Protein AF-A0A257WWU9-F1 (afdb_monomer_lite)

Structure (mmCIF, N/CA/C/O backbone):
data_AF-A0A257WWU9-F1
#
_entry.id   AF-A0A257WWU9-F1
#
loop_
_atom_site.group_PDB
_atom_site.id
_atom_site.type_symbol
_atom_site.label_atom_id
_atom_site.label_alt_id
_atom_site.label_comp_id
_atom_site.label_asym_id
_atom_site.label_entity_id
_atom_site.label_seq_id
_atom_site.pdbx_PDB_ins_code
_atom_site.Cartn_x
_atom_site.Cartn_y
_atom_site.Cartn_z
_atom_site.occupancy
_atom_site.B_iso_or_equiv
_atom_site.auth_seq_id
_atom_site.auth_comp_id
_atom_site.auth_asym_id
_atom_site.auth_atom_id
_atom_site.pdbx_PDB_model_num
ATOM 1 N N . MET A 1 1 ? -2.882 18.630 -18.045 1.00 43.03 1 MET A N 1
ATOM 2 C CA . MET A 1 1 ? -3.876 18.433 -16.973 1.00 43.03 1 MET A CA 1
ATOM 3 C C . MET A 1 1 ? -3.086 18.111 -15.724 1.00 43.03 1 MET A C 1
ATOM 5 O O . MET A 1 1 ? -2.115 17.378 -15.850 1.00 43.03 1 MET A O 1
ATOM 9 N N . THR A 1 2 ? -3.405 18.714 -14.583 1.00 52.34 2 THR A N 1
ATOM 10 C CA . THR A 1 2 ? -2.764 18.348 -13.314 1.00 52.34 2 THR A CA 1
ATOM 11 C C . THR A 1 2 ? -3.145 16.906 -13.007 1.00 52.34 2 THR A C 1
ATOM 13 O O . THR A 1 2 ? -4.318 16.557 -13.137 1.00 52.34 2 THR A O 1
ATOM 16 N N . LYS A 1 3 ? -2.165 16.064 -12.690 1.00 63.16 3 LYS A N 1
ATOM 17 C CA . LYS A 1 3 ? -2.404 14.690 -12.260 1.00 63.16 3 LYS A CA 1
ATOM 18 C C . LYS A 1 3 ? -3.310 14.702 -11.019 1.00 63.16 3 LYS A C 1
ATOM 20 O O . LYS A 1 3 ? -3.065 15.482 -10.101 1.00 63.16 3 LYS A O 1
ATOM 25 N N . THR A 1 4 ? -4.341 13.860 -10.994 1.00 73.44 4 THR A N 1
ATOM 26 C CA . THR A 1 4 ? -5.108 13.589 -9.770 1.00 73.44 4 THR A CA 1
ATOM 27 C C . THR A 1 4 ? -4.423 12.426 -9.066 1.00 73.44 4 THR A C 1
ATOM 29 O O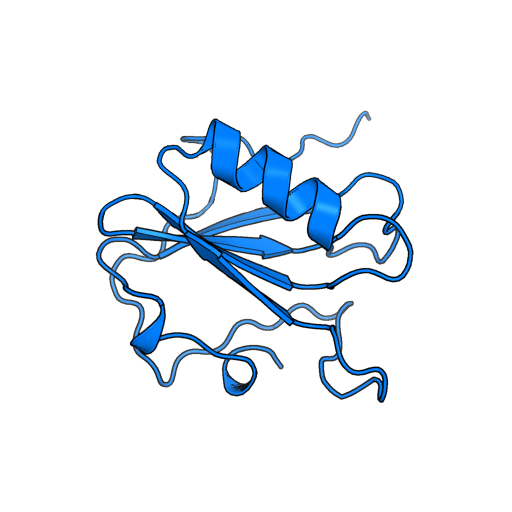 . THR A 1 4 ? -4.315 11.352 -9.652 1.00 73.44 4 THR A O 1
ATOM 32 N N . GLY A 1 5 ? -3.878 12.670 -7.875 1.00 82.69 5 GLY A N 1
ATOM 33 C CA . GLY A 1 5 ? -3.284 11.623 -7.043 1.00 82.69 5 GLY A CA 1
ATOM 34 C C . GLY A 1 5 ? -4.341 10.807 -6.285 1.00 82.69 5 GLY A C 1
ATOM 35 O O . GLY A 1 5 ? -5.539 11.083 -6.422 1.00 82.69 5 GLY A O 1
ATOM 36 N N . PRO A 1 6 ? -3.899 9.845 -5.460 1.00 91.75 6 PRO A N 1
ATOM 37 C CA . PRO A 1 6 ? -4.780 9.001 -4.658 1.00 91.75 6 PRO A CA 1
ATOM 38 C C . PRO A 1 6 ? -5.780 9.818 -3.840 1.00 91.75 6 PRO A C 1
ATOM 40 O O . PRO A 1 6 ? -5.406 10.808 -3.202 1.00 91.75 6 PRO A O 1
ATOM 43 N N . THR A 1 7 ? -7.047 9.410 -3.840 1.00 92.56 7 THR A N 1
ATOM 44 C CA . THR A 1 7 ? -8.127 10.140 -3.159 1.00 92.56 7 THR A CA 1
ATOM 45 C C . THR A 1 7 ? -9.115 9.156 -2.550 1.00 92.56 7 THR A C 1
ATOM 47 O O . THR A 1 7 ? -9.828 8.462 -3.270 1.00 92.56 7 THR A O 1
ATOM 50 N N . GLU A 1 8 ? -9.219 9.178 -1.218 1.00 91.00 8 GLU A N 1
ATOM 51 C CA . GLU A 1 8 ? -10.108 8.291 -0.465 1.00 91.00 8 GLU A CA 1
ATOM 52 C C . GLU A 1 8 ? -11.537 8.297 -1.034 1.00 91.00 8 GLU A C 1
ATOM 54 O O . GLU A 1 8 ? -12.148 9.351 -1.241 1.00 91.00 8 GLU A O 1
ATOM 59 N N . GLY A 1 9 ? -12.071 7.104 -1.298 1.00 90.38 9 GLY A N 1
ATOM 60 C CA . GLY A 1 9 ? -13.400 6.914 -1.885 1.00 90.38 9 GLY A CA 1
ATOM 61 C C . GLY A 1 9 ? -13.469 7.067 -3.411 1.00 90.38 9 GLY A C 1
ATOM 62 O O . GLY A 1 9 ? -14.560 6.939 -3.970 1.00 90.38 9 GLY A O 1
ATOM 63 N N . GLN A 1 10 ? -12.347 7.335 -4.085 1.00 90.88 10 GLN A N 1
ATOM 64 C CA . GLN A 1 10 ? -12.223 7.317 -5.551 1.00 90.88 10 GLN A CA 1
ATOM 65 C C . GLN A 1 10 ? -11.259 6.236 -6.059 1.00 90.88 10 GLN A C 1
ATOM 67 O O . GLN A 1 10 ? -11.249 5.968 -7.259 1.00 90.88 10 GLN A O 1
ATOM 72 N N . ASP A 1 11 ? -10.467 5.648 -5.164 1.00 92.62 11 ASP A N 1
ATOM 73 C CA . ASP A 1 11 ? -9.507 4.589 -5.465 1.00 92.62 11 ASP A CA 1
ATOM 74 C C . ASP A 1 11 ? -10.202 3.239 -5.726 1.00 92.62 11 ASP A C 1
ATOM 76 O O . ASP A 1 11 ? -11.327 2.998 -5.273 1.00 92.62 11 ASP A O 1
ATOM 80 N N . ASP A 1 12 ? -9.520 2.342 -6.442 1.00 94.38 12 ASP A N 1
ATOM 81 C CA . ASP A 1 12 ? -10.019 0.988 -6.692 1.00 94.38 12 ASP A CA 1
ATOM 82 C C . ASP A 1 12 ? -10.043 0.163 -5.396 1.00 94.38 12 ASP A C 1
ATOM 84 O O . ASP A 1 12 ? -9.167 0.296 -4.538 1.00 94.38 12 ASP A O 1
ATOM 88 N N . VAL A 1 13 ? -11.038 -0.722 -5.267 1.00 97.12 13 VAL A N 1
ATOM 89 C CA . VAL A 1 13 ? -11.215 -1.595 -4.097 1.00 97.12 13 VAL A CA 1
ATOM 90 C C . VAL A 1 13 ? -11.301 -3.052 -4.538 1.00 97.12 13 VAL A C 1
ATOM 92 O O . VAL A 1 13 ? -12.190 -3.421 -5.308 1.00 97.12 13 VAL A O 1
ATOM 95 N N . ILE A 1 14 ? -10.406 -3.881 -4.010 1.00 97.62 14 ILE A N 1
ATOM 96 C CA . ILE A 1 14 ? -10.410 -5.337 -4.159 1.00 97.62 14 ILE A CA 1
ATOM 97 C C . ILE A 1 14 ? -11.049 -5.930 -2.900 1.00 97.62 14 ILE A C 1
ATOM 99 O O . ILE A 1 14 ? -10.645 -5.606 -1.785 1.00 97.62 14 ILE A O 1
ATOM 103 N N . LEU A 1 15 ? -12.078 -6.761 -3.079 1.00 97.94 15 LEU A N 1
ATOM 104 C CA . LEU A 1 15 ? -12.888 -7.312 -1.981 1.00 97.94 15 LEU A CA 1
ATOM 105 C C . LEU A 1 15 ? -12.516 -8.756 -1.613 1.00 97.94 15 LEU A C 1
ATOM 107 O O . LEU A 1 15 ? -13.021 -9.280 -0.622 1.00 97.94 15 LEU A O 1
ATOM 111 N N . ASP A 1 16 ? -11.706 -9.407 -2.440 1.00 97.12 16 ASP A N 1
ATOM 112 C CA . ASP A 1 16 ? -11.422 -10.840 -2.413 1.00 97.12 16 ASP A CA 1
ATOM 113 C C . ASP A 1 16 ? -9.930 -11.146 -2.602 1.00 97.12 16 ASP A C 1
ATOM 115 O O . ASP A 1 16 ? -9.587 -12.199 -3.124 1.00 97.12 16 ASP A O 1
ATOM 119 N N . TRP A 1 17 ? -9.054 -10.232 -2.169 1.00 97.56 17 TRP A N 1
ATOM 120 C CA . TRP A 1 17 ? -7.606 -10.427 -2.247 1.00 97.56 17 TRP A CA 1
ATOM 121 C C . TRP A 1 17 ? -7.164 -11.692 -1.505 1.00 97.56 17 TRP A C 1
ATOM 123 O O . TRP A 1 17 ? -7.517 -11.898 -0.340 1.00 97.56 17 TRP A O 1
ATOM 133 N N . GLU A 1 18 ? -6.320 -12.490 -2.152 1.00 96.62 18 GLU A N 1
ATOM 134 C CA . GLU A 1 18 ? -5.647 -13.647 -1.570 1.00 96.62 18 GLU A CA 1
ATOM 135 C C . GLU A 1 18 ? -4.120 -13.493 -1.653 1.00 96.62 18 GLU A C 1
ATOM 137 O O . GLU A 1 18 ? -3.579 -12.882 -2.568 1.00 96.62 18 GLU A O 1
ATOM 142 N N . ALA A 1 19 ? -3.377 -14.131 -0.741 1.00 95.31 19 ALA A N 1
ATOM 143 C CA . ALA A 1 19 ? -1.910 -14.029 -0.699 1.00 95.31 19 ALA A CA 1
ATOM 144 C C . ALA A 1 19 ? -1.186 -14.506 -1.979 1.00 95.31 19 ALA A C 1
ATOM 146 O O . ALA A 1 19 ? 0.003 -14.237 -2.153 1.00 95.31 19 ALA A O 1
ATOM 147 N N . GLY A 1 20 ? -1.879 -15.236 -2.860 1.00 94.12 20 GLY A N 1
ATOM 148 C CA . GLY A 1 20 ? -1.371 -15.658 -4.167 1.00 94.12 20 GLY A CA 1
ATOM 149 C C . GLY A 1 20 ? -1.614 -14.660 -5.304 1.00 94.12 20 GLY A C 1
ATOM 150 O O . GLY A 1 20 ? -1.087 -14.877 -6.398 1.00 94.12 20 GLY A O 1
ATOM 151 N N . ASP A 1 21 ? -2.391 -13.601 -5.070 1.00 96.31 21 ASP A N 1
ATOM 152 C CA . ASP A 1 21 ? -2.726 -12.603 -6.083 1.00 96.31 21 ASP A CA 1
ATOM 153 C C . ASP A 1 21 ? -1.536 -11.71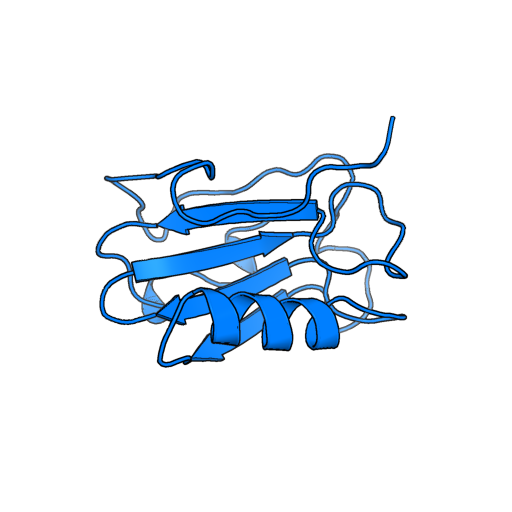0 -6.423 1.00 96.31 21 ASP A C 1
ATOM 155 O O . ASP A 1 21 ? -0.560 -11.597 -5.676 1.00 96.31 21 ASP A O 1
ATOM 159 N N . GLN A 1 22 ? -1.590 -11.087 -7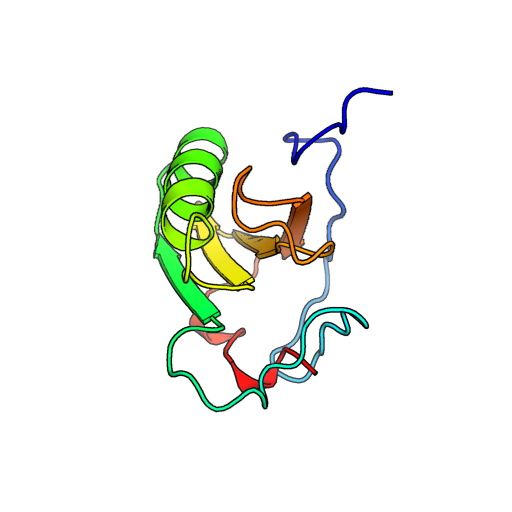.600 1.00 92.25 22 GLN A N 1
ATOM 160 C CA . GLN A 1 22 ? -0.489 -10.283 -8.112 1.00 92.25 22 GLN A CA 1
ATOM 161 C C . GLN A 1 22 ? -0.960 -8.949 -8.680 1.00 92.25 22 GLN A C 1
ATOM 163 O O . GLN A 1 22 ? -1.918 -8.874 -9.451 1.00 92.25 22 GLN A O 1
ATOM 168 N N . PHE A 1 23 ? -0.194 -7.910 -8.373 1.00 88.19 23 PHE A N 1
ATOM 169 C CA . PHE A 1 23 ? -0.204 -6.633 -9.056 1.00 88.19 23 PHE A CA 1
ATOM 170 C C . PHE A 1 23 ? 0.831 -6.621 -10.176 1.00 88.19 23 PHE A C 1
ATOM 172 O O . PHE A 1 23 ? 2.004 -6.915 -9.960 1.00 88.19 23 PHE A O 1
ATOM 179 N N . ASN A 1 24 ? 0.405 -6.202 -11.365 1.00 85.44 24 ASN A N 1
ATOM 180 C CA . ASN A 1 24 ? 1.294 -5.926 -12.486 1.00 85.44 24 ASN A CA 1
ATOM 181 C C . ASN A 1 24 ? 1.187 -4.450 -12.853 1.00 85.44 24 ASN A C 1
ATOM 183 O O . ASN A 1 24 ? 0.148 -3.995 -13.341 1.00 85.44 24 ASN A O 1
ATOM 187 N N . PHE A 1 25 ? 2.289 -3.730 -12.666 1.00 76.38 25 PHE A N 1
ATOM 188 C CA . PHE A 1 25 ? 2.436 -2.367 -13.145 1.00 76.38 25 PHE A CA 1
ATOM 189 C C . PHE A 1 25 ? 3.560 -2.347 -14.184 1.00 76.38 25 PHE A C 1
ATOM 191 O O . PHE A 1 25 ? 4.730 -2.410 -13.812 1.00 76.38 25 PHE A O 1
ATOM 198 N N . PRO A 1 26 ? 3.252 -2.200 -15.490 1.00 70.94 26 PRO A N 1
ATOM 199 C CA . PRO A 1 26 ? 4.234 -2.359 -16.570 1.00 70.94 26 PRO A CA 1
ATOM 200 C C . PRO A 1 26 ? 5.474 -1.459 -16.473 1.00 70.94 26 PRO A C 1
ATOM 202 O O . PRO A 1 26 ? 6.470 -1.692 -17.155 1.00 70.94 26 PRO A O 1
ATOM 205 N N . GLN A 1 27 ? 5.389 -0.395 -15.676 1.00 66.44 27 GLN A N 1
ATOM 206 C CA . GLN A 1 27 ? 6.431 0.614 -15.508 1.00 66.44 27 GLN A CA 1
ATOM 207 C C . GLN A 1 27 ? 7.329 0.347 -14.289 1.00 66.44 27 GLN A C 1
ATOM 209 O O . GLN A 1 27 ? 8.346 1.018 -14.121 1.00 66.44 27 GLN A O 1
ATOM 214 N N . VAL A 1 28 ? 6.997 -0.649 -13.461 1.00 62.88 28 VAL A N 1
ATOM 215 C CA . VAL A 1 28 ? 7.660 -0.913 -12.186 1.00 62.88 28 VAL A CA 1
ATOM 216 C C . VAL A 1 28 ? 8.068 -2.382 -12.103 1.00 62.88 28 VAL A C 1
ATOM 218 O O . VAL A 1 28 ? 7.270 -3.252 -11.780 1.00 62.88 28 VAL A O 1
ATOM 221 N N . SER A 1 29 ? 9.349 -2.668 -12.345 1.00 64.12 29 SER A N 1
ATOM 222 C CA . SER A 1 29 ? 9.898 -4.008 -12.117 1.00 64.12 29 SER A CA 1
ATOM 223 C C . SER A 1 29 ? 10.490 -4.119 -10.714 1.00 64.12 29 SER A C 1
ATOM 225 O O . SER A 1 29 ? 11.460 -3.425 -10.390 1.00 64.12 29 SER A O 1
ATOM 227 N N . ILE A 1 30 ? 9.984 -5.055 -9.904 1.00 59.75 30 ILE A N 1
ATOM 228 C CA . ILE A 1 30 ? 10.606 -5.387 -8.611 1.00 59.75 30 ILE A CA 1
ATOM 229 C C . ILE A 1 30 ? 12.000 -6.012 -8.754 1.00 59.75 30 ILE A C 1
ATOM 231 O O . ILE A 1 30 ? 12.788 -5.989 -7.812 1.00 59.75 30 ILE A O 1
ATOM 235 N N . TYR A 1 31 ? 12.342 -6.528 -9.938 1.00 58.09 31 TYR A N 1
ATOM 236 C CA . TYR A 1 31 ? 13.629 -7.173 -10.210 1.00 58.09 31 TYR A CA 1
ATOM 237 C C . TYR A 1 31 ? 14.755 -6.183 -10.550 1.00 58.09 31 TYR A C 1
ATOM 239 O O . TYR A 1 31 ? 15.884 -6.590 -10.835 1.00 58.09 31 TYR A O 1
ATOM 247 N N . SER A 1 32 ? 14.494 -4.875 -10.480 1.00 57.66 32 SER A N 1
ATOM 248 C CA . SER A 1 32 ? 15.515 -3.835 -10.615 1.00 57.66 32 SER A CA 1
ATOM 249 C C . SER A 1 32 ? 16.336 -3.681 -9.322 1.00 57.66 32 SER A C 1
ATOM 251 O O . SER A 1 32 ? 16.114 -2.738 -8.578 1.00 57.66 32 SER A O 1
ATOM 253 N N . ILE A 1 33 ? 17.257 -4.626 -9.079 1.00 45.00 33 ILE A N 1
ATOM 254 C CA . ILE A 1 33 ? 18.479 -4.712 -8.221 1.00 45.00 33 ILE A CA 1
ATOM 255 C C . ILE A 1 33 ? 18.814 -3.641 -7.137 1.00 45.00 33 ILE A C 1
ATOM 257 O O . ILE A 1 33 ? 19.966 -3.558 -6.707 1.00 45.00 33 ILE A O 1
ATOM 261 N N . LEU A 1 34 ? 17.886 -2.833 -6.629 1.00 52.41 34 LEU A N 1
ATOM 262 C CA . LEU A 1 34 ? 18.114 -1.919 -5.508 1.00 52.41 34 LEU A CA 1
ATOM 263 C C . LEU A 1 34 ? 17.055 -2.146 -4.417 1.00 52.41 34 LEU A C 1
ATOM 265 O O . LEU A 1 34 ? 15.873 -2.283 -4.719 1.00 52.41 34 LEU A O 1
ATOM 269 N N . PRO A 1 35 ? 17.472 -2.232 -3.142 1.00 51.47 35 PRO A N 1
ATOM 270 C CA . PRO A 1 35 ? 16.785 -3.014 -2.110 1.00 51.47 35 PRO A CA 1
ATOM 271 C C . PRO A 1 35 ? 15.512 -2.394 -1.507 1.00 51.47 35 PRO A C 1
ATOM 273 O O . PRO A 1 35 ? 15.175 -2.733 -0.380 1.00 51.47 35 PRO A O 1
ATOM 276 N N . MET A 1 36 ? 14.793 -1.498 -2.185 1.00 62.56 36 MET A N 1
ATOM 277 C CA . MET A 1 36 ? 13.633 -0.833 -1.570 1.00 62.56 36 MET A CA 1
ATOM 278 C C . MET A 1 36 ? 12.442 -0.637 -2.505 1.00 62.56 36 MET A C 1
ATOM 280 O O . MET A 1 36 ? 11.658 0.253 -2.245 1.00 62.56 36 MET A O 1
ATOM 284 N N . SER A 1 37 ? 12.234 -1.441 -3.557 1.00 78.06 37 SER A N 1
ATOM 285 C CA . SER A 1 37 ? 11.041 -1.291 -4.420 1.00 78.06 37 SER A CA 1
ATOM 286 C C . SER A 1 37 ? 9.705 -1.426 -3.674 1.00 78.06 37 SER A C 1
ATOM 288 O O . SER A 1 37 ? 8.688 -1.004 -4.213 1.00 78.06 37 SER A O 1
ATOM 290 N N . TYR A 1 38 ? 9.711 -1.973 -2.456 1.00 86.81 38 TYR A N 1
ATOM 291 C CA . TYR A 1 38 ? 8.539 -2.203 -1.624 1.00 86.81 38 TYR A CA 1
ATOM 292 C C . TYR A 1 38 ? 8.803 -1.810 -0.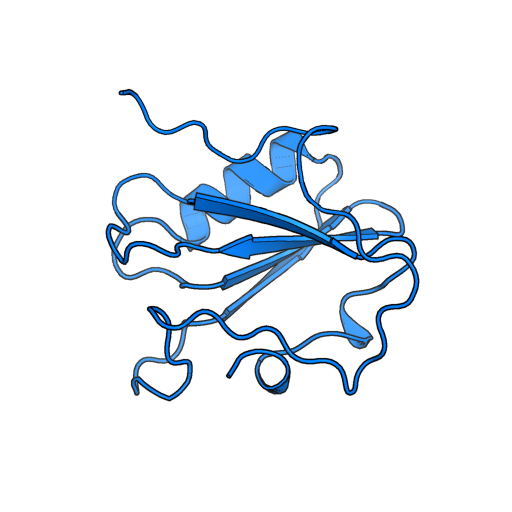164 1.00 86.81 38 TYR A C 1
ATOM 294 O O . TYR A 1 38 ? 9.906 -2.014 0.353 1.00 86.81 38 TYR A O 1
ATOM 302 N N . SER A 1 39 ? 7.792 -1.256 0.502 1.00 90.44 39 SER A N 1
ATOM 303 C CA . SER A 1 39 ? 7.827 -0.905 1.920 1.00 90.44 39 SER A CA 1
ATOM 304 C C . SER A 1 39 ? 6.466 -1.142 2.569 1.00 90.44 39 SER A C 1
ATOM 306 O O . SER A 1 39 ? 5.434 -0.957 1.932 1.00 90.44 39 SER A O 1
ATOM 308 N N . GLU A 1 40 ? 6.471 -1.511 3.846 1.00 94.56 40 GLU A N 1
ATOM 309 C CA . GLU A 1 40 ? 5.266 -1.753 4.636 1.00 94.56 40 GLU A CA 1
ATOM 310 C C . GLU A 1 40 ? 5.262 -0.908 5.906 1.00 94.56 40 GLU A C 1
ATOM 312 O O . GLU A 1 40 ? 6.305 -0.728 6.544 1.00 94.56 40 GLU A O 1
ATOM 317 N N . PHE A 1 41 ? 4.090 -0.414 6.301 1.00 96.94 41 PHE A N 1
ATOM 318 C CA . PHE A 1 41 ? 3.893 0.254 7.588 1.00 96.94 41 PHE A CA 1
ATOM 319 C C . PHE A 1 41 ? 2.418 0.214 8.028 1.00 96.94 41 PHE A C 1
ATOM 321 O O . PHE A 1 41 ? 1.541 -0.197 7.277 1.00 96.94 41 PHE A O 1
ATOM 328 N N . ALA A 1 42 ? 2.128 0.654 9.254 1.00 98.06 42 ALA A N 1
ATOM 329 C CA . ALA A 1 42 ? 0.761 0.833 9.751 1.00 98.06 42 ALA A CA 1
ATOM 330 C C . ALA A 1 42 ? 0.453 2.318 9.992 1.00 98.06 42 ALA A C 1
ATOM 332 O O . ALA A 1 42 ? 1.336 3.075 10.406 1.00 98.06 42 ALA A O 1
ATOM 333 N N . ALA A 1 43 ? -0.796 2.724 9.765 1.00 98.19 43 ALA A N 1
ATOM 334 C CA . ALA A 1 43 ? -1.299 4.072 10.015 1.00 98.19 43 ALA A CA 1
ATOM 335 C C . ALA A 1 43 ? -2.733 4.055 10.565 1.00 98.19 43 ALA A C 1
ATOM 337 O O . ALA A 1 43 ? -3.492 3.108 10.376 1.00 98.19 43 ALA A O 1
ATOM 338 N N . ASP A 1 44 ? -3.117 5.144 11.227 1.00 97.75 44 ASP A N 1
ATOM 339 C CA . ASP A 1 44 ? -4.420 5.299 11.878 1.00 97.75 44 ASP A CA 1
ATOM 340 C C . ASP A 1 44 ? -5.516 5.785 10.912 1.00 97.75 44 ASP A C 1
ATOM 342 O O . ASP A 1 44 ? -6.700 5.759 11.244 1.00 97.75 44 ASP A O 1
ATOM 346 N N . SER A 1 45 ? -5.142 6.285 9.729 1.00 97.75 45 SER A N 1
ATOM 347 C CA . SER A 1 45 ? -6.081 6.821 8.735 1.00 97.75 45 SER A CA 1
ATOM 348 C C . SER A 1 45 ? -5.504 6.810 7.321 1.00 97.75 45 SER A C 1
ATOM 350 O O . SER A 1 45 ? -4.284 6.852 7.148 1.00 97.75 45 SER A O 1
ATOM 352 N N . TYR A 1 46 ? -6.385 6.865 6.316 1.00 96.94 46 TYR A N 1
ATOM 353 C CA . TYR A 1 46 ? -6.007 7.018 4.909 1.00 96.94 46 TYR A CA 1
ATOM 354 C C . TYR A 1 46 ? -5.095 8.234 4.688 1.00 96.94 46 TYR A C 1
ATOM 356 O O . TYR A 1 46 ? -4.040 8.131 4.069 1.00 96.94 46 TYR A O 1
ATOM 364 N N . ALA A 1 47 ? -5.461 9.393 5.247 1.00 96.88 47 ALA A N 1
ATOM 365 C CA . ALA A 1 47 ? -4.698 10.630 5.072 1.00 96.88 47 ALA A CA 1
ATOM 366 C C . ALA A 1 47 ? -3.267 10.526 5.630 1.00 96.88 47 ALA A C 1
ATOM 368 O O . ALA A 1 47 ? -2.318 11.018 5.017 1.00 96.88 47 ALA A O 1
ATOM 369 N N . GLN A 1 48 ? -3.099 9.869 6.782 1.00 98.00 48 GLN A N 1
ATOM 370 C CA . GLN A 1 48 ? -1.777 9.607 7.349 1.00 98.00 48 GLN A CA 1
ATOM 371 C C . GLN A 1 48 ? -1.000 8.590 6.507 1.00 98.00 48 GLN A C 1
ATOM 373 O O . GLN A 1 48 ? 0.190 8.793 6.267 1.00 98.00 48 GLN A O 1
ATOM 378 N N . ALA A 1 49 ? -1.667 7.530 6.040 1.00 97.94 49 ALA A N 1
ATOM 379 C CA . ALA A 1 49 ? -1.064 6.523 5.178 1.00 97.94 49 ALA A CA 1
ATOM 380 C C . ALA A 1 49 ? -0.524 7.146 3.885 1.00 97.94 49 ALA A C 1
ATOM 382 O O . ALA A 1 49 ? 0.656 6.994 3.584 1.00 97.94 49 ALA A O 1
ATOM 383 N N . LEU A 1 50 ? -1.328 7.948 3.186 1.00 96.31 50 LEU A 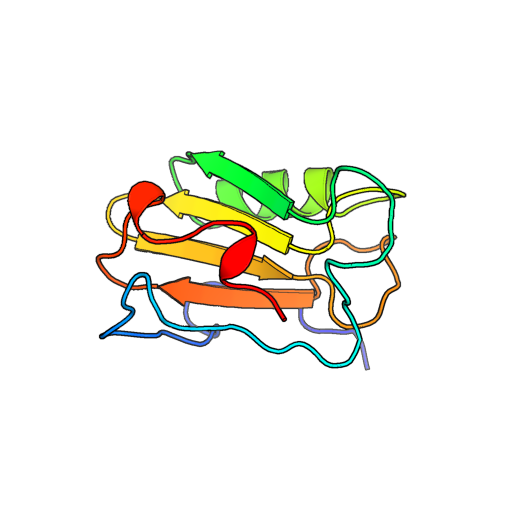N 1
ATOM 384 C CA . LEU A 1 50 ? -0.897 8.643 1.973 1.00 96.31 50 LEU A CA 1
ATOM 385 C C . LEU A 1 50 ? 0.304 9.567 2.231 1.00 96.31 50 LEU A C 1
ATOM 387 O O . LEU A 1 50 ? 1.250 9.595 1.446 1.00 96.31 50 LEU A O 1
ATOM 391 N N . ALA A 1 51 ? 0.311 10.303 3.347 1.00 95.38 51 ALA A N 1
ATOM 392 C CA . ALA A 1 51 ? 1.427 11.186 3.686 1.00 95.38 51 ALA A CA 1
ATOM 393 C C . ALA A 1 51 ? 2.747 10.419 3.899 1.00 95.38 51 ALA A C 1
ATOM 395 O O . ALA A 1 51 ? 3.790 10.861 3.416 1.00 95.38 51 ALA A O 1
ATOM 396 N N . ILE A 1 52 ? 2.706 9.276 4.591 1.00 95.44 52 ILE A N 1
ATOM 397 C CA . ILE A 1 52 ? 3.883 8.425 4.830 1.00 95.44 52 ILE A CA 1
ATOM 3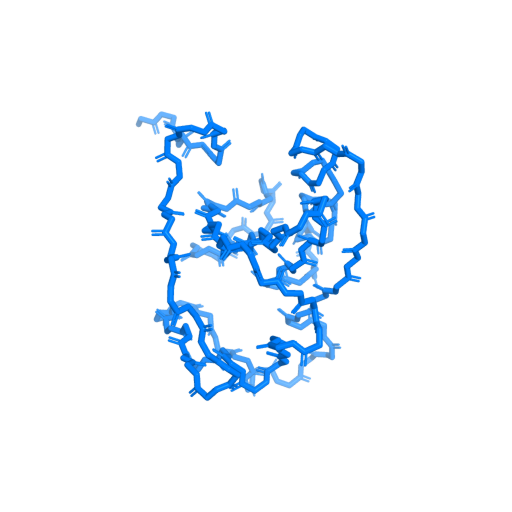98 C C . ILE A 1 52 ? 4.307 7.713 3.540 1.00 95.44 52 ILE A C 1
ATOM 400 O O . ILE A 1 52 ? 5.491 7.702 3.205 1.00 95.44 52 ILE A O 1
ATOM 404 N N . ALA A 1 53 ? 3.354 7.186 2.770 1.00 94.44 53 ALA A N 1
ATOM 405 C CA . ALA A 1 53 ? 3.626 6.538 1.491 1.00 94.44 53 ALA A CA 1
ATOM 406 C C . ALA A 1 53 ? 4.328 7.493 0.516 1.00 94.44 53 ALA A C 1
ATOM 408 O O . ALA A 1 53 ? 5.343 7.128 -0.071 1.00 94.44 53 ALA A O 1
ATOM 409 N N . ASN A 1 54 ? 3.879 8.748 0.425 1.00 92.94 54 ASN A N 1
ATOM 410 C CA . ASN A 1 54 ? 4.545 9.764 -0.391 1.00 92.94 54 ASN A CA 1
ATOM 411 C C . ASN A 1 54 ? 5.998 10.010 0.045 1.00 92.94 54 ASN A C 1
ATOM 413 O O . ASN A 1 54 ? 6.863 10.193 -0.807 1.00 92.94 54 ASN A O 1
ATOM 417 N N . GLN A 1 55 ? 6.298 9.973 1.349 1.00 91.69 55 GLN A N 1
ATOM 418 C CA . GLN A 1 55 ? 7.679 10.083 1.838 1.00 91.69 55 GLN A CA 1
ATOM 419 C C . GLN A 1 55 ? 8.522 8.871 1.433 1.00 91.69 55 GLN A C 1
ATOM 421 O O . GLN A 1 55 ? 9.666 9.041 1.017 1.00 91.69 55 GLN A O 1
ATOM 426 N N . HIS A 1 56 ? 7.954 7.667 1.536 1.00 90.19 56 HIS A N 1
ATOM 427 C CA . HIS A 1 56 ? 8.622 6.420 1.167 1.00 90.19 56 HIS A CA 1
ATOM 428 C C . HIS A 1 56 ? 8.867 6.313 -0.340 1.00 90.19 56 HIS A C 1
ATOM 430 O O . HIS A 1 56 ? 9.889 5.755 -0.730 1.00 90.19 56 HIS A O 1
ATOM 436 N N . ILE A 1 57 ? 7.967 6.850 -1.167 1.00 87.56 57 ILE A N 1
ATOM 437 C CA . ILE A 1 57 ? 8.076 6.837 -2.632 1.00 87.56 57 ILE A CA 1
ATOM 438 C C . ILE A 1 57 ? 9.014 7.936 -3.140 1.00 87.56 57 ILE A C 1
ATOM 440 O O . ILE A 1 57 ? 9.766 7.719 -4.091 1.00 87.56 57 ILE A O 1
ATOM 444 N N . SER A 1 58 ? 9.020 9.106 -2.492 1.00 83.25 58 SER A N 1
ATOM 445 C CA . SER A 1 58 ? 9.785 10.256 -2.976 1.00 83.25 58 SER A CA 1
ATOM 446 C C . SER A 1 58 ? 11.301 9.994 -3.100 1.00 83.25 58 SER A C 1
ATOM 448 O O . SER A 1 58 ? 11.922 9.360 -2.244 1.00 83.25 58 SER A O 1
ATOM 450 N N . GLY A 1 59 ? 11.939 10.524 -4.149 1.00 74.12 59 GLY A N 1
ATOM 451 C CA . GLY A 1 59 ? 13.392 10.430 -4.361 1.00 74.12 59 GLY A CA 1
ATOM 452 C C . GLY A 1 59 ? 13.842 9.069 -4.920 1.00 74.12 59 GLY A C 1
ATOM 453 O O . GLY A 1 59 ? 13.228 8.573 -5.854 1.00 74.12 59 GLY A O 1
ATOM 454 N N . PRO A 1 60 ? 14.926 8.434 -4.427 1.00 67.75 60 PRO A N 1
ATOM 455 C CA . PRO A 1 60 ? 15.289 7.060 -4.803 1.00 67.75 60 PRO A CA 1
ATOM 456 C C . PRO A 1 60 ? 14.465 6.003 -4.033 1.00 67.75 60 PRO A C 1
ATOM 458 O O . PRO A 1 60 ? 14.953 4.893 -3.813 1.00 67.75 60 PRO A O 1
ATOM 461 N N . GLY A 1 61 ? 13.282 6.387 -3.545 1.00 74.75 61 GLY A N 1
ATOM 462 C CA . GLY A 1 61 ? 12.436 5.617 -2.644 1.00 74.75 61 GLY A CA 1
ATOM 463 C C . GLY A 1 61 ? 11.748 4.413 -3.289 1.00 74.75 61 GLY A C 1
ATOM 464 O O . GLY A 1 61 ? 12.058 4.004 -4.414 1.00 74.75 61 GLY A O 1
ATOM 465 N N . ALA A 1 62 ? 10.817 3.830 -2.539 1.00 83.56 62 ALA A N 1
ATOM 466 C CA . ALA A 1 62 ? 10.058 2.667 -2.959 1.00 83.56 62 ALA A CA 1
ATOM 467 C C . ALA A 1 62 ? 9.164 2.950 -4.159 1.00 83.56 62 ALA A C 1
ATOM 469 O O . ALA A 1 62 ? 8.702 4.065 -4.359 1.00 83.56 62 ALA A O 1
ATOM 470 N N . ALA A 1 63 ? 8.927 1.926 -4.972 1.00 84.44 63 ALA A N 1
ATOM 471 C CA . ALA A 1 63 ? 7.949 2.027 -6.047 1.00 84.44 63 ALA A CA 1
ATOM 472 C C . ALA A 1 63 ? 6.544 1.659 -5.553 1.00 84.44 63 ALA A C 1
ATOM 474 O O . ALA A 1 63 ? 5.555 2.177 -6.061 1.00 84.44 63 ALA A O 1
ATOM 475 N N . TYR A 1 64 ? 6.486 0.807 -4.530 1.00 87.94 64 TYR A N 1
ATOM 476 C CA . TYR A 1 64 ? 5.278 0.327 -3.886 1.00 87.94 64 TYR A CA 1
ATOM 477 C C . TYR A 1 64 ? 5.359 0.527 -2.383 1.00 87.94 64 TYR A C 1
ATOM 479 O O . TYR A 1 64 ? 6.395 0.275 -1.760 1.00 87.94 64 TYR A O 1
ATOM 487 N N . VAL A 1 65 ? 4.247 0.923 -1.781 1.00 92.81 65 VAL A N 1
ATOM 488 C CA . VAL A 1 65 ? 4.132 1.002 -0.332 1.00 92.81 65 VAL A CA 1
ATOM 489 C C . VAL A 1 65 ? 2.781 0.457 0.097 1.00 92.81 65 VAL A C 1
ATOM 491 O O . VAL A 1 65 ? 1.753 0.974 -0.328 1.00 92.81 65 VAL A O 1
ATOM 494 N N . ALA A 1 66 ? 2.778 -0.568 0.944 1.00 95.88 66 ALA A N 1
ATOM 495 C CA . ALA A 1 66 ? 1.567 -1.102 1.552 1.00 95.88 66 ALA A CA 1
ATOM 496 C C . ALA A 1 66 ? 1.396 -0.548 2.973 1.00 95.88 66 ALA A C 1
ATOM 498 O O . ALA A 1 66 ? 2.317 -0.574 3.793 1.00 95.88 66 ALA A O 1
ATOM 499 N N . ALA A 1 67 ? 0.208 -0.034 3.269 1.00 98.31 67 ALA A N 1
ATOM 500 C CA . ALA A 1 67 ? -0.132 0.543 4.559 1.00 98.31 67 ALA A CA 1
ATOM 501 C C . ALA A 1 67 ? -1.308 -0.207 5.185 1.00 98.31 67 ALA A C 1
ATOM 503 O O . ALA A 1 67 ? -2.387 -0.236 4.599 1.00 98.31 67 ALA A O 1
ATOM 504 N N . GLN A 1 68 ? -1.144 -0.756 6.389 1.00 98.62 68 GLN A N 1
ATOM 505 C CA . GLN A 1 68 ? -2.292 -1.224 7.169 1.00 98.62 68 GLN A CA 1
ATOM 506 C C . GLN A 1 68 ? -3.046 -0.014 7.729 1.00 98.62 68 GLN A C 1
ATOM 508 O O . GLN A 1 68 ? -2.467 0.765 8.491 1.00 98.62 68 GLN A O 1
ATOM 513 N N . VAL A 1 69 ? -4.335 0.111 7.408 1.00 98.38 69 VAL A N 1
ATOM 514 C CA . VAL A 1 69 ? -5.251 1.095 7.998 1.00 98.38 69 VAL A CA 1
ATOM 515 C C . VAL A 1 69 ? -6.495 0.369 8.495 1.00 98.38 69 VAL A C 1
ATOM 517 O O . VAL A 1 69 ? -7.315 -0.111 7.719 1.00 98.38 69 VAL A O 1
ATOM 520 N N . GLY A 1 70 ? -6.646 0.269 9.816 1.00 97.38 70 GLY A N 1
ATOM 521 C CA . GLY A 1 70 ? -7.732 -0.514 10.403 1.00 97.38 70 GLY A CA 1
ATOM 522 C C . GLY A 1 70 ? -7.659 -1.985 9.980 1.00 97.38 70 GLY A C 1
ATOM 523 O O . GLY A 1 70 ? -6.684 -2.662 10.297 1.00 97.38 70 GLY A O 1
ATOM 524 N N . ALA A 1 71 ? -8.698 -2.469 9.298 1.00 97.25 71 ALA A N 1
ATOM 525 C CA . ALA A 1 71 ? -8.790 -3.844 8.800 1.00 97.25 71 ALA A CA 1
ATOM 526 C C . ALA A 1 71 ? -8.375 -3.995 7.327 1.00 97.25 71 ALA A C 1
ATOM 528 O O . ALA A 1 71 ? -8.423 -5.106 6.814 1.00 97.25 71 ALA A O 1
ATOM 529 N N . ASP A 1 72 ? -7.991 -2.900 6.671 1.00 98.38 72 ASP A N 1
ATOM 530 C CA . ASP A 1 72 ? -7.694 -2.873 5.243 1.00 98.38 72 ASP A CA 1
ATOM 531 C C . ASP A 1 72 ? -6.201 -2.617 5.016 1.00 98.38 72 ASP A C 1
ATOM 533 O O . ASP A 1 72 ? -5.526 -1.978 5.838 1.00 98.38 72 ASP A O 1
ATOM 537 N N . VAL A 1 73 ? -5.693 -3.075 3.874 1.00 98.44 73 VAL A N 1
ATOM 538 C CA . VAL A 1 73 ? -4.385 -2.667 3.354 1.00 98.44 73 VAL A CA 1
ATOM 539 C C . VAL A 1 73 ? -4.597 -1.699 2.202 1.00 98.44 73 VAL A C 1
ATOM 541 O O . VAL A 1 73 ? -5.394 -1.953 1.307 1.00 98.44 73 VAL A O 1
ATOM 544 N N . ILE A 1 74 ? -3.858 -0.595 2.190 1.00 98.25 74 ILE A N 1
ATOM 545 C CA . ILE A 1 74 ? -3.835 0.343 1.068 1.00 98.25 74 ILE A CA 1
ATOM 546 C C . ILE A 1 74 ? -2.476 0.237 0.388 1.00 98.25 74 ILE A C 1
ATOM 548 O O . ILE A 1 74 ? -1.443 0.459 1.022 1.00 98.25 74 ILE A O 1
ATOM 552 N N . VAL A 1 75 ? -2.477 -0.093 -0.899 1.00 95.69 75 VAL A N 1
ATOM 553 C CA . VAL A 1 75 ? -1.281 -0.171 -1.737 1.00 95.69 75 VAL A CA 1
ATOM 554 C C . VAL A 1 75 ? -1.146 1.124 -2.519 1.00 95.69 75 VAL A C 1
ATOM 556 O O . VAL A 1 75 ? -1.984 1.432 -3.359 1.00 95.69 75 VAL A O 1
ATOM 559 N N . PHE A 1 76 ? -0.075 1.864 -2.265 1.00 93.88 76 PHE A N 1
ATOM 560 C CA . PHE A 1 76 ? 0.314 3.058 -3.005 1.00 93.88 76 PHE A CA 1
ATOM 561 C C . PHE A 1 76 ? 1.425 2.712 -3.990 1.00 93.88 76 PHE A C 1
ATOM 563 O O . PHE A 1 76 ? 2.371 2.010 -3.623 1.00 93.88 76 PHE A O 1
ATOM 570 N N . ALA A 1 77 ? 1.344 3.221 -5.216 1.00 89.88 77 ALA A N 1
ATOM 571 C CA . ALA A 1 77 ? 2.356 2.958 -6.236 1.00 89.88 77 ALA A CA 1
ATOM 572 C C . ALA A 1 77 ? 2.721 4.220 -7.018 1.00 89.88 77 ALA A C 1
ATOM 574 O O . ALA A 1 77 ? 1.827 4.985 -7.377 1.00 89.88 77 ALA A O 1
ATOM 575 N N . ASP A 1 78 ? 4.007 4.409 -7.319 1.00 87.38 78 ASP A N 1
ATOM 576 C CA . ASP A 1 78 ? 4.465 5.266 -8.422 1.00 87.38 78 ASP A CA 1
ATOM 577 C C . ASP A 1 78 ? 4.447 4.433 -9.707 1.00 87.38 78 ASP A C 1
ATOM 579 O O . ASP A 1 78 ? 5.153 3.437 -9.833 1.00 87.38 78 ASP A O 1
ATOM 583 N N . THR A 1 79 ? 3.609 4.825 -10.657 1.00 82.56 79 THR A N 1
ATOM 584 C CA . THR A 1 79 ? 3.349 4.108 -11.908 1.00 82.56 79 THR A CA 1
ATOM 585 C C . THR A 1 79 ? 3.947 4.790 -13.125 1.00 82.56 79 THR A C 1
ATOM 587 O O . THR A 1 79 ? 3.811 4.244 -14.215 1.00 82.56 79 THR A O 1
ATOM 590 N N . ASN A 1 80 ? 4.552 5.967 -12.972 1.00 78.69 80 ASN A N 1
ATOM 591 C CA . ASN A 1 80 ? 5.077 6.783 -14.062 1.00 78.69 80 ASN A CA 1
ATOM 592 C C . ASN A 1 80 ? 6.614 6.935 -13.975 1.00 78.69 80 ASN A C 1
ATOM 594 O O . ASN A 1 80 ? 7.252 7.374 -14.937 1.00 78.69 80 ASN A O 1
ATOM 598 N N . GLY A 1 81 ? 7.208 6.524 -12.846 1.00 72.38 81 GLY A N 1
ATOM 599 C CA . GLY A 1 81 ? 8.648 6.511 -12.587 1.00 72.38 81 GLY A CA 1
ATOM 600 C C . GLY A 1 81 ? 9.231 7.871 -12.185 1.00 72.38 81 GLY A C 1
ATOM 601 O O . GLY A 1 81 ? 10.435 7.958 -11.904 1.00 72.38 81 GLY A O 1
ATOM 602 N N . ASP A 1 82 ? 8.408 8.920 -12.164 1.00 75.00 82 ASP A N 1
ATOM 603 C CA . ASP A 1 82 ? 8.689 10.242 -11.615 1.00 75.00 82 ASP A CA 1
ATOM 604 C C . ASP A 1 82 ? 8.485 10.202 -10.102 1.00 75.00 82 ASP A C 1
ATOM 606 O O . ASP A 1 82 ? 7.505 10.671 -9.540 1.00 75.00 82 ASP A O 1
ATOM 610 N N . ARG A 1 83 ? 9.493 9.682 -9.409 1.00 69.19 83 ARG A N 1
ATOM 611 C CA . ARG A 1 83 ? 9.509 9.608 -7.944 1.00 69.19 83 ARG A CA 1
ATOM 612 C C . ARG A 1 83 ? 9.557 10.982 -7.251 1.00 69.19 83 ARG A C 1
ATOM 614 O O . ARG A 1 83 ? 9.915 11.056 -6.078 1.00 69.19 83 ARG A O 1
ATOM 621 N N . SER A 1 84 ? 9.322 12.102 -7.937 1.00 74.62 84 SER A N 1
ATOM 622 C CA . SER A 1 84 ? 9.389 13.436 -7.325 1.00 74.62 84 SER A CA 1
ATOM 623 C C . SER A 1 84 ? 8.078 13.891 -6.679 1.00 74.62 84 SER A C 1
ATOM 625 O O . SER A 1 84 ? 8.124 14.766 -5.809 1.00 74.62 84 SER A O 1
ATOM 627 N N . ASP A 1 85 ? 6.941 13.286 -7.036 1.00 79.31 85 ASP A N 1
ATOM 628 C CA . ASP A 1 85 ? 5.609 13.711 -6.583 1.00 79.31 85 ASP A CA 1
ATOM 629 C C . ASP A 1 85 ? 4.839 12.674 -5.742 1.00 79.31 85 ASP A C 1
ATOM 631 O O . ASP A 1 85 ? 3.771 12.992 -5.216 1.00 79.31 85 ASP A O 1
ATOM 635 N N . GLY A 1 86 ? 5.431 11.503 -5.486 1.00 87.88 86 GLY A N 1
ATOM 636 C CA . GLY A 1 86 ? 4.904 10.502 -4.559 1.00 87.88 86 GLY A CA 1
ATOM 637 C C . GLY A 1 86 ? 4.052 9.443 -5.254 1.00 87.88 86 GLY A C 1
ATOM 638 O O . GLY A 1 86 ? 4.371 9.002 -6.351 1.00 87.88 86 GLY A O 1
ATOM 639 N N . ALA A 1 87 ? 3.007 8.971 -4.576 1.00 90.31 87 ALA A N 1
ATOM 640 C CA . ALA A 1 87 ? 2.135 7.932 -5.103 1.00 90.31 87 ALA A CA 1
ATOM 641 C C . ALA A 1 87 ? 1.286 8.450 -6.268 1.00 90.31 87 ALA A C 1
ATOM 643 O O . ALA A 1 87 ? 0.609 9.477 -6.174 1.00 90.31 87 ALA A O 1
ATOM 644 N N . ASP A 1 88 ? 1.246 7.668 -7.339 1.00 89.31 88 ASP A N 1
ATOM 645 C CA . ASP A 1 88 ? 0.417 7.941 -8.493 1.00 89.31 88 ASP A CA 1
ATOM 646 C C . ASP A 1 88 ? -1.026 7.482 -8.325 1.00 89.31 88 ASP A C 1
ATOM 648 O O . ASP A 1 88 ? -1.933 8.135 -8.851 1.00 89.31 88 ASP A O 1
ATOM 652 N N . ILE A 1 89 ? -1.191 6.338 -7.667 1.00 91.12 89 ILE A N 1
ATOM 653 C CA . ILE A 1 89 ? -2.444 5.615 -7.468 1.00 91.12 89 ILE A CA 1
ATOM 654 C C . ILE A 1 89 ? -2.466 4.998 -6.069 1.00 91.12 89 ILE A C 1
ATOM 656 O O . ILE A 1 89 ? -1.412 4.790 -5.455 1.00 91.12 89 ILE A O 1
ATOM 660 N N . ALA A 1 90 ? -3.668 4.682 -5.598 1.00 94.50 90 ALA A N 1
ATOM 661 C CA . ALA A 1 90 ? -3.877 3.768 -4.492 1.00 94.50 90 ALA A CA 1
ATOM 662 C C . ALA A 1 90 ? -4.859 2.665 -4.896 1.00 94.50 90 ALA A C 1
ATOM 664 O O . ALA A 1 90 ? -5.726 2.875 -5.745 1.00 94.50 90 ALA A O 1
ATOM 665 N N . VAL A 1 91 ? -4.712 1.499 -4.276 1.00 95.69 91 VAL A N 1
ATOM 666 C CA . VAL A 1 91 ? -5.666 0.389 -4.343 1.00 95.69 91 VAL A CA 1
ATOM 667 C C . VAL A 1 91 ? -5.937 -0.083 -2.920 1.00 95.69 91 VAL A C 1
ATOM 669 O O . VAL A 1 91 ? -4.999 -0.308 -2.154 1.00 95.69 91 VAL A O 1
ATOM 672 N N . VAL A 1 92 ? -7.208 -0.225 -2.556 1.00 97.88 92 VAL A N 1
ATOM 673 C CA . VAL A 1 92 ? -7.632 -0.716 -1.241 1.00 97.88 92 VAL A CA 1
ATOM 674 C C . VAL A 1 92 ? -7.897 -2.216 -1.320 1.00 97.88 92 VAL A C 1
ATOM 676 O O . VAL A 1 92 ? -8.710 -2.667 -2.122 1.00 97.88 92 VAL A O 1
ATOM 679 N N . LEU A 1 93 ? -7.237 -2.983 -0.462 1.00 98.19 93 LEU A N 1
ATOM 680 C CA . LEU A 1 93 ? -7.496 -4.395 -0.212 1.00 98.19 93 LEU A CA 1
ATOM 681 C C . LEU A 1 93 ? -8.393 -4.487 1.026 1.00 98.19 93 LEU A C 1
ATOM 683 O O . LEU A 1 93 ? -7.931 -4.332 2.163 1.00 98.19 93 LEU A O 1
ATOM 687 N N . ALA A 1 94 ? -9.696 -4.632 0.794 1.00 98.12 94 ALA A N 1
ATOM 688 C CA . ALA A 1 94 ? -10.695 -4.573 1.851 1.00 98.12 94 ALA A CA 1
ATOM 689 C C . ALA A 1 94 ? -10.670 -5.847 2.705 1.00 98.12 94 ALA A C 1
ATOM 691 O O . ALA A 1 94 ? -10.794 -6.955 2.189 1.00 98.12 94 ALA A O 1
ATOM 692 N N . GLY A 1 95 ? -10.568 -5.686 4.023 1.00 97.88 95 GLY A N 1
ATOM 693 C CA . GLY A 1 95 ? -10.511 -6.795 4.976 1.00 97.88 95 GLY A CA 1
ATOM 694 C C . GLY A 1 95 ? -9.206 -7.595 4.944 1.00 97.88 95 GLY A C 1
ATOM 695 O O . GLY A 1 95 ? -9.162 -8.675 5.532 1.00 97.88 95 GLY A O 1
ATOM 696 N N . THR A 1 96 ? -8.173 -7.086 4.270 1.00 98.00 96 THR A N 1
ATOM 697 C CA . THR A 1 96 ? -6.865 -7.731 4.114 1.00 98.00 96 THR A CA 1
ATOM 698 C C . THR A 1 96 ? -5.873 -7.198 5.143 1.00 98.00 96 THR A C 1
ATOM 700 O O . THR A 1 96 ? -5.870 -6.007 5.478 1.00 98.00 96 THR A O 1
ATOM 703 N N . SER A 1 97 ? -4.970 -8.059 5.618 1.00 97.50 97 SER A N 1
ATOM 704 C CA . SER A 1 97 ? -3.860 -7.649 6.486 1.00 97.50 97 SER A CA 1
ATOM 705 C C . SER A 1 97 ? -2.486 -7.798 5.834 1.00 97.50 97 SER A C 1
ATOM 707 O O . SER A 1 97 ? -2.298 -8.577 4.907 1.00 97.50 97 SER A O 1
ATOM 709 N N . LEU A 1 98 ? -1.489 -7.062 6.338 1.00 97.25 98 LEU A N 1
ATOM 710 C CA . LEU A 1 98 ? -0.124 -7.050 5.779 1.00 97.25 98 LEU A CA 1
ATOM 711 C C . LEU A 1 98 ? 0.590 -8.414 5.775 1.00 97.25 98 LEU A C 1
ATOM 713 O O . LEU A 1 98 ? 1.614 -8.560 5.133 1.00 97.25 98 LEU A O 1
ATOM 717 N N . ASN A 1 99 ? 0.083 -9.432 6.469 1.00 96.12 99 ASN A N 1
ATOM 718 C CA . ASN A 1 99 ? 0.606 -10.798 6.354 1.00 96.12 99 ASN A CA 1
ATOM 719 C C . ASN A 1 99 ? 0.126 -11.539 5.088 1.00 96.12 99 ASN A C 1
ATOM 721 O O . ASN A 1 99 ? 0.554 -12.672 4.872 1.00 96.12 99 ASN A O 1
ATOM 725 N N . GLU A 1 100 ? -0.778 -10.948 4.304 1.00 96.94 100 GLU A N 1
ATOM 726 C CA . GLU A 1 100 ? -1.333 -11.493 3.055 1.00 96.94 100 GLU A CA 1
ATOM 727 C C . GLU A 1 100 ? -0.812 -10.765 1.808 1.00 96.94 100 GLU A C 1
ATOM 729 O O . GLU A 1 100 ? -1.260 -11.036 0.696 1.00 96.94 100 GLU A O 1
ATOM 734 N N . ILE A 1 101 ? 0.126 -9.835 1.980 1.00 94.44 101 ILE A N 1
ATOM 735 C CA . ILE A 1 101 ? 0.812 -9.156 0.888 1.00 94.44 101 ILE A CA 1
ATOM 736 C C . ILE A 1 101 ? 2.298 -9.039 1.220 1.00 94.44 101 ILE A C 1
ATOM 738 O O . ILE A 1 101 ? 2.687 -8.925 2.376 1.00 94.44 101 ILE A O 1
ATOM 742 N N . GLY A 1 102 ? 3.134 -9.086 0.199 1.00 90.75 102 GLY A N 1
ATOM 743 C CA . GLY A 1 102 ? 4.573 -8.970 0.309 1.00 90.75 102 GLY A CA 1
ATOM 744 C C . GLY A 1 102 ? 5.191 -8.632 -1.038 1.00 90.75 102 GLY A C 1
ATOM 745 O O . GLY A 1 102 ? 4.505 -8.436 -2.044 1.00 90.75 102 GLY A O 1
ATOM 746 N N . LEU A 1 103 ? 6.523 -8.582 -1.069 1.00 87.06 103 LEU A N 1
ATOM 747 C CA . LEU A 1 103 ? 7.272 -8.234 -2.277 1.00 87.06 103 LEU A CA 1
ATOM 748 C C . LEU A 1 103 ? 6.929 -9.156 -3.462 1.00 87.06 103 LEU A C 1
ATOM 750 O O . LEU A 1 103 ? 6.875 -8.690 -4.596 1.00 87.06 103 LEU A O 1
ATOM 754 N N . GLU A 1 104 ? 6.682 -10.443 -3.214 1.00 87.06 104 GLU A N 1
ATOM 755 C CA . GLU A 1 104 ? 6.307 -11.431 -4.234 1.00 87.06 104 GLU A CA 1
ATOM 756 C C . GLU A 1 104 ? 4.968 -11.177 -4.946 1.00 87.06 104 GLU A C 1
ATOM 758 O O . GLU A 1 104 ? 4.742 -11.750 -6.015 1.00 87.06 104 GLU A O 1
ATOM 763 N N . ASN A 1 105 ? 4.099 -10.318 -4.406 1.00 90.88 105 ASN A N 1
ATOM 764 C CA . ASN A 1 105 ? 2.820 -9.984 -5.037 1.00 90.88 105 ASN A CA 1
ATOM 765 C C . ASN A 1 105 ? 2.953 -8.933 -6.148 1.00 90.88 105 ASN A C 1
ATOM 767 O O . ASN A 1 105 ? 1.960 -8.607 -6.788 1.00 90.88 105 ASN A O 1
ATOM 771 N N . PHE A 1 106 ? 4.142 -8.392 -6.408 1.00 86.62 106 PHE A N 1
ATOM 772 C CA . PHE A 1 106 ? 4.361 -7.364 -7.428 1.00 86.62 106 PHE A CA 1
ATOM 773 C C . PHE A 1 106 ? 5.229 -7.931 -8.559 1.00 86.62 106 PHE A C 1
ATOM 775 O O . PHE A 1 106 ? 6.319 -8.426 -8.286 1.00 86.62 106 PHE A O 1
ATOM 782 N N . VAL A 1 107 ? 4.779 -7.874 -9.821 1.00 82.06 107 VAL A N 1
ATOM 783 C CA . VAL A 1 107 ? 5.469 -8.485 -10.986 1.00 82.06 107 VAL A CA 1
ATOM 784 C C . VAL A 1 107 ? 5.831 -7.502 -12.090 1.00 82.06 107 VAL A C 1
ATOM 786 O O . VAL A 1 107 ? 5.038 -6.571 -12.347 1.00 82.06 107 VAL A O 1
#

Secondary structure (DSSP, 8-state):
-------TTTSEEESS--TT--B--TT--TTSSSTTSEEEEEESSHHHHHHHHHHHHTTT--SEEEEEETTEEEEEE--SS-TTS--SEEEEETT--GGG--GGGB-

Foldseek 3Di:
DPQDAEDPPPAAEDADAALPAADEQPQQDLPPPDPAQEEEEEDQDPVVQQVVQLVQQADPHHQWYWYHHPQKIKIFGDRPPNSHGGGRGIYIYHRDDPVSYDSVRYD

Sequence (107 aa):
MTKTGPTEGQDDVILDWEAGDQFNFPQVSIYSILPMSYSEFAADSYAQALAIANQHISGPGAAYVAAQVGADVIVFADTNGDRSDGADIAVVLAGTSLNEIGLENFV

pLDDT: mean 86.61, std 13.61, range [43.03, 98.62]

Radius of gyration: 12.65 Å; chains: 1; bounding box: 32×34×29 Å